Protein AF-A0A976LBG7-F1 (afdb_monomer_lite)

Radius of g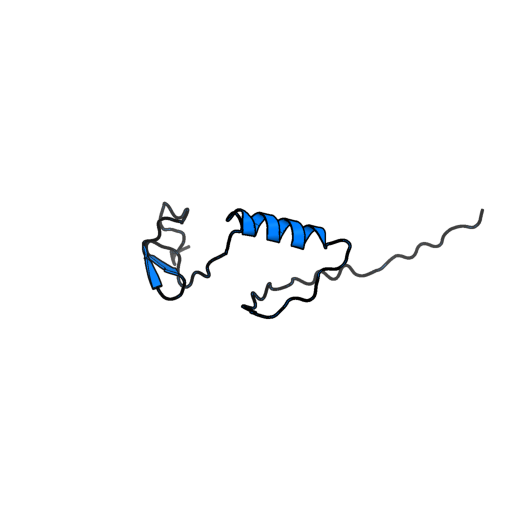yration: 22.58 Å; chains: 1; bounding box: 42×24×73 Å

Sequence (89 aa):
MPCCPDQLSSACDDTSREIRVSTASGSRSPLPLALAWIEEELNDLSTRDLLRKPKLRTGRQGRSVVLDGRTLVNFGSNDYLGYAGDVRL

Foldseek 3Di:
DDDDDDDDDDDPPPPPDPPPPDPDPDPDDQDPPVCNVVVVVLVVCVVVVNNDDDWDWDDFDAQWTQTPNDIDGDPPDPCPVRCSGDPVD

pLDDT: mean 78.95, std 20.73,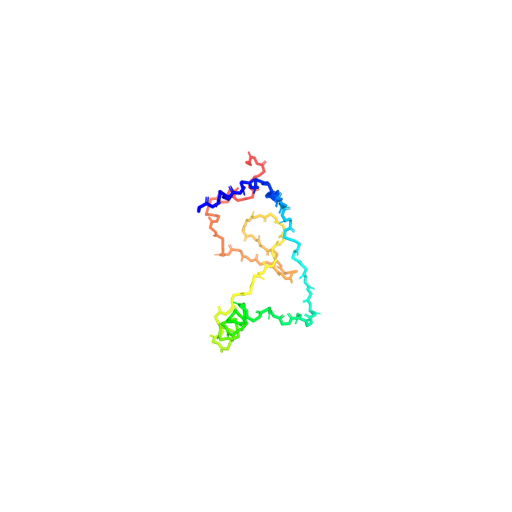 range [36.34, 98.0]

Secondary structure (DSSP, 8-state):
-PPPPP-------------------S-PPPPPGGGHHHHHHHHHHHHTT----PPPEES-SSSEEEETTEEEE--S---TTS-SS-TT-

Structure (mmCIF, N/CA/C/O backbone):
data_AF-A0A976LBG7-F1
#
_entry.id   AF-A0A976LBG7-F1
#
loop_
_atom_site.group_PDB
_atom_site.id
_atom_site.type_symbol
_atom_site.label_atom_id
_atom_site.label_alt_id
_atom_site.label_comp_id
_atom_site.label_asym_id
_atom_site.label_entity_id
_atom_site.label_seq_id
_atom_site.pdbx_PDB_ins_code
_atom_site.Cartn_x
_atom_site.Cartn_y
_atom_site.Cartn_z
_atom_site.occupancy
_atom_site.B_iso_or_equiv
_atom_site.auth_seq_id
_atom_site.auth_comp_id
_atom_site.auth_asym_id
_atom_site.auth_atom_id
_atom_site.pdbx_PDB_model_num
ATOM 1 N N . MET A 1 1 ? 12.491 7.582 58.826 1.00 53.59 1 MET A N 1
ATOM 2 C CA . MET A 1 1 ? 13.147 7.516 57.506 1.00 53.59 1 MET A CA 1
ATOM 3 C C . MET A 1 1 ? 13.912 6.205 57.399 1.00 53.59 1 MET A C 1
ATOM 5 O O . MET A 1 1 ? 15.007 6.136 57.942 1.00 53.59 1 MET A O 1
ATOM 9 N N . PRO A 1 2 ? 13.341 5.157 56.789 1.00 46.56 2 PRO A N 1
ATOM 10 C CA . PRO A 1 2 ? 14.097 3.999 56.331 1.00 46.56 2 PRO A CA 1
ATOM 11 C C . PRO A 1 2 ? 14.379 4.111 54.825 1.00 46.56 2 PRO A C 1
ATOM 13 O O . PRO A 1 2 ? 13.503 4.462 54.039 1.00 46.56 2 PRO A O 1
ATOM 16 N N . CYS A 1 3 ? 15.628 3.843 54.461 1.00 38.19 3 CYS A N 1
ATOM 17 C CA . CYS A 1 3 ? 16.168 3.866 53.108 1.00 38.19 3 CYS A CA 1
ATOM 18 C C . CYS A 1 3 ? 15.502 2.819 52.195 1.00 38.19 3 CYS A C 1
ATOM 20 O O . CYS A 1 3 ? 15.303 1.678 52.610 1.00 38.19 3 CYS A O 1
ATOM 22 N N . CYS A 1 4 ? 15.213 3.188 50.943 1.00 38.34 4 CYS A N 1
ATOM 23 C CA . CYS A 1 4 ? 14.887 2.239 49.874 1.00 38.34 4 CYS A CA 1
ATOM 24 C C . CYS A 1 4 ? 16.141 1.442 49.471 1.00 38.34 4 CYS A C 1
ATOM 26 O O . CYS A 1 4 ? 17.205 2.052 49.348 1.00 38.34 4 CYS A O 1
ATOM 28 N N . PRO A 1 5 ? 16.047 0.128 49.207 1.00 51.38 5 PRO A N 1
ATOM 29 C CA . PRO A 1 5 ? 17.099 -0.585 48.502 1.00 51.38 5 PRO A CA 1
ATOM 30 C C . PRO A 1 5 ? 16.921 -0.448 46.983 1.00 51.38 5 PRO A C 1
ATOM 32 O O . PRO A 1 5 ? 15.847 -0.710 46.439 1.00 51.38 5 PRO A O 1
ATOM 35 N N . ASP A 1 6 ? 18.010 -0.066 46.318 1.00 49.41 6 ASP A N 1
ATOM 36 C CA . ASP A 1 6 ? 18.236 -0.238 44.885 1.00 49.41 6 ASP A CA 1
ATOM 37 C C . ASP A 1 6 ? 18.082 -1.711 44.502 1.00 49.41 6 ASP A C 1
ATOM 39 O O . ASP A 1 6 ? 18.768 -2.568 45.062 1.00 49.41 6 ASP A O 1
ATOM 43 N N . GLN A 1 7 ? 17.244 -2.013 43.512 1.00 46.56 7 GLN A N 1
ATOM 44 C CA . GLN A 1 7 ? 17.333 -3.260 42.752 1.00 46.56 7 GLN A CA 1
ATOM 45 C C . GLN A 1 7 ? 17.325 -2.927 41.260 1.00 46.56 7 GLN A C 1
ATOM 47 O O . GLN A 1 7 ? 16.301 -2.652 40.638 1.00 46.56 7 GLN A O 1
ATOM 52 N N . LEU A 1 8 ? 18.546 -2.922 40.733 1.00 44.94 8 LEU A N 1
ATOM 53 C CA . LEU A 1 8 ? 18.904 -3.007 39.328 1.00 44.94 8 LEU A CA 1
ATOM 54 C C . LEU A 1 8 ? 18.439 -4.360 38.749 1.00 44.94 8 LEU A C 1
ATOM 56 O O . LEU A 1 8 ? 18.442 -5.362 39.460 1.00 44.94 8 LEU A O 1
ATOM 60 N N . SER A 1 9 ? 18.215 -4.389 37.431 1.00 47.41 9 SER A N 1
ATOM 61 C CA . SER A 1 9 ? 18.153 -5.578 36.557 1.00 47.41 9 SER A CA 1
ATOM 62 C C . SER A 1 9 ? 16.778 -6.224 36.329 1.00 47.41 9 SER A C 1
ATOM 64 O O . SER A 1 9 ? 16.388 -7.184 36.986 1.00 47.41 9 SER A O 1
ATOM 66 N N . SER A 1 10 ? 16.105 -5.779 35.266 1.00 41.47 10 SER A N 1
ATOM 67 C CA . SER A 1 10 ? 15.308 -6.672 34.422 1.00 41.47 10 SER A CA 1
ATOM 68 C C . SER A 1 10 ? 15.793 -6.482 32.993 1.00 41.47 10 SER A C 1
ATOM 70 O O . SER A 1 10 ? 15.715 -5.380 32.456 1.00 41.47 10 SER A O 1
ATOM 72 N N . ALA A 1 11 ? 16.351 -7.550 32.433 1.00 40.53 11 ALA A N 1
ATOM 73 C CA . ALA A 1 11 ? 16.942 -7.617 31.110 1.00 40.53 11 ALA A CA 1
ATOM 74 C C . ALA A 1 11 ? 16.048 -6.968 30.043 1.00 40.53 11 ALA A C 1
ATOM 76 O O . ALA A 1 11 ? 14.882 -7.328 29.873 1.00 40.53 11 ALA A O 1
ATOM 77 N N . CYS A 1 12 ? 16.619 -6.011 29.316 1.00 36.34 12 CYS A N 1
ATOM 78 C CA . CYS A 1 12 ? 16.074 -5.532 28.059 1.00 36.34 12 CYS A CA 1
ATOM 79 C C . CYS A 1 12 ? 16.354 -6.628 27.023 1.00 36.34 12 CYS A C 1
ATOM 81 O O . CYS A 1 12 ? 17.390 -6.600 26.363 1.00 36.34 12 CYS A O 1
ATOM 83 N N . ASP A 1 13 ? 15.486 -7.637 26.942 1.00 45.00 13 ASP A N 1
ATOM 84 C CA . ASP A 1 13 ? 15.525 -8.608 25.851 1.00 45.00 13 ASP A CA 1
ATOM 85 C C . ASP A 1 13 ? 15.182 -7.872 24.550 1.00 45.00 13 ASP A C 1
ATOM 87 O O . ASP A 1 13 ? 14.017 -7.686 24.190 1.00 45.00 13 ASP A O 1
ATOM 91 N N . ASP A 1 14 ? 16.224 -7.434 23.845 1.00 48.25 14 ASP A N 1
ATOM 92 C CA . ASP A 1 14 ? 16.168 -6.998 22.453 1.00 48.25 14 ASP A CA 1
ATOM 93 C C . ASP A 1 14 ? 15.935 -8.228 21.567 1.00 48.25 14 ASP A C 1
ATOM 95 O O . ASP A 1 14 ? 16.806 -8.725 20.854 1.00 48.25 14 ASP A O 1
ATOM 99 N N . THR A 1 15 ? 14.732 -8.796 21.663 1.00 50.09 15 THR A N 1
ATOM 100 C CA . THR A 1 15 ? 14.292 -9.801 20.705 1.00 50.09 15 THR A CA 1
ATOM 101 C C . THR A 1 15 ? 13.940 -9.064 19.426 1.00 50.09 15 THR A C 1
ATOM 103 O O . THR A 1 15 ? 12.812 -8.594 19.250 1.00 50.09 15 THR A O 1
ATOM 106 N N . SER A 1 16 ? 14.915 -8.994 18.522 1.00 47.62 16 SER A N 1
ATOM 107 C CA . SER A 1 16 ? 14.710 -8.761 17.095 1.00 47.62 16 SER A CA 1
ATOM 108 C C . SER A 1 16 ? 13.629 -9.722 16.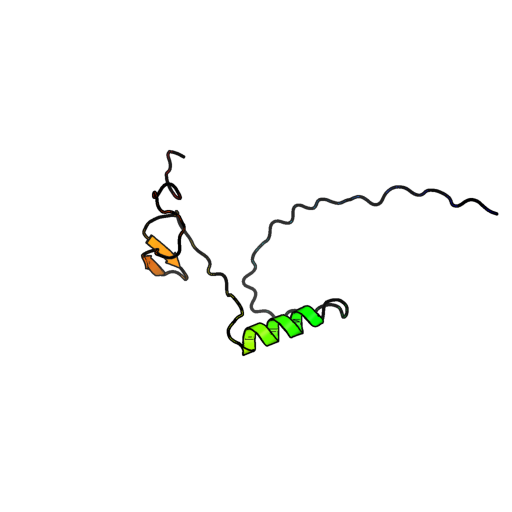584 1.00 47.62 16 SER A C 1
ATOM 110 O O . SER A 1 16 ? 13.893 -10.864 16.212 1.00 47.62 16 SER A O 1
ATOM 112 N N . ARG A 1 17 ? 12.364 -9.292 16.644 1.00 50.16 17 ARG A N 1
ATOM 113 C CA . ARG A 1 17 ? 11.218 -10.059 16.157 1.00 50.16 17 ARG A CA 1
ATOM 114 C C . ARG A 1 17 ? 11.208 -9.976 14.642 1.00 50.16 17 ARG A C 1
ATOM 116 O O . ARG A 1 17 ? 10.764 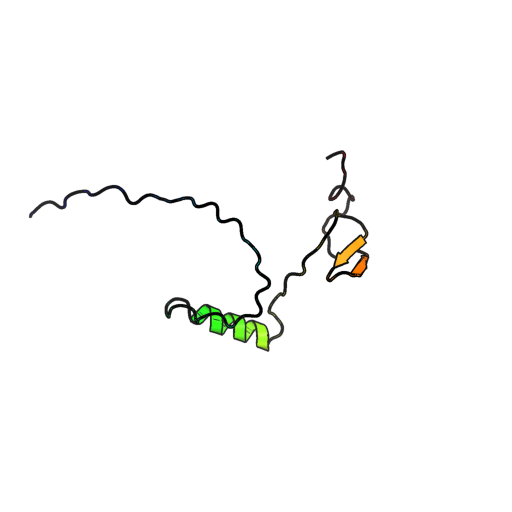-8.981 14.072 1.00 50.16 17 ARG A O 1
ATOM 123 N N . GLU A 1 18 ? 11.632 -11.049 13.989 1.00 41.88 18 GLU A N 1
ATOM 124 C CA . GLU A 1 18 ? 11.267 -11.288 12.598 1.00 41.88 18 GLU A CA 1
ATOM 125 C C . GLU A 1 18 ? 9.734 -11.268 12.487 1.00 41.88 18 GLU A C 1
ATOM 127 O O . GLU A 1 18 ? 9.031 -12.110 13.056 1.00 41.88 18 GLU A O 1
ATOM 132 N N . ILE A 1 19 ? 9.193 -10.270 11.783 1.00 50.16 19 ILE A N 1
ATOM 133 C CA . ILE A 1 19 ? 7.755 -10.155 11.538 1.00 50.16 19 ILE A CA 1
ATOM 134 C C . ILE A 1 19 ? 7.373 -11.239 10.529 1.00 50.16 19 ILE A C 1
ATOM 136 O O . ILE A 1 19 ? 7.376 -11.032 9.316 1.00 50.16 19 ILE A O 1
ATOM 140 N N . ARG A 1 20 ? 7.033 -12.425 11.033 1.00 52.81 20 ARG A N 1
ATOM 141 C CA . ARG A 1 20 ? 6.402 -13.470 10.230 1.00 52.81 20 ARG A CA 1
ATOM 142 C C . ARG A 1 20 ? 4.976 -13.009 9.909 1.00 52.81 20 ARG A C 1
ATOM 144 O O . ARG A 1 20 ? 4.091 -13.066 10.761 1.00 52.81 20 ARG A O 1
ATOM 151 N N . VAL A 1 21 ? 4.749 -12.523 8.687 1.00 50.28 21 VAL A N 1
ATOM 152 C CA . VAL A 1 21 ? 3.402 -12.199 8.190 1.00 50.28 21 VAL A CA 1
ATOM 153 C C . VAL A 1 21 ? 2.661 -13.514 7.943 1.00 50.28 21 VAL A C 1
ATOM 155 O O . VAL A 1 21 ? 2.691 -14.074 6.851 1.00 50.28 21 VAL A O 1
ATOM 158 N N . SER A 1 22 ? 2.026 -14.040 8.990 1.00 50.94 22 SER A N 1
ATOM 159 C CA . SER A 1 22 ? 1.063 -15.132 8.861 1.00 50.94 22 SER A CA 1
ATOM 160 C C . SER A 1 22 ? -0.186 -14.606 8.165 1.00 50.94 22 SER A C 1
ATOM 162 O O . SER A 1 22 ? -0.906 -13.765 8.703 1.00 50.94 22 SER A O 1
ATOM 164 N N . THR A 1 23 ? -0.482 -15.141 6.984 1.00 57.66 23 THR A N 1
ATOM 165 C CA . THR A 1 23 ? -1.798 -15.042 6.348 1.00 57.66 23 THR A CA 1
ATOM 166 C C . THR A 1 23 ? -2.785 -15.921 7.119 1.00 57.66 23 THR A C 1
ATOM 168 O O . THR A 1 23 ? -3.146 -17.007 6.673 1.00 57.66 23 THR A O 1
ATOM 171 N N . ALA A 1 24 ? -3.170 -15.503 8.323 1.00 50.22 24 ALA A N 1
ATOM 172 C CA . ALA A 1 24 ? -4.135 -16.228 9.138 1.00 50.22 24 ALA A CA 1
ATOM 173 C C . ALA A 1 24 ? -5.517 -15.577 9.006 1.00 50.22 24 ALA A C 1
ATOM 175 O O . ALA A 1 24 ? -5.808 -14.560 9.634 1.00 50.22 24 ALA A O 1
ATOM 176 N N . SER A 1 25 ? -6.378 -16.200 8.198 1.00 56.16 25 SER A N 1
ATOM 177 C CA . SER A 1 25 ? -7.823 -16.159 8.419 1.00 56.16 25 SER A CA 1
ATOM 178 C C . SER A 1 25 ? -8.104 -17.014 9.657 1.00 56.16 25 SER A C 1
ATOM 180 O O . SER A 1 25 ? -8.284 -18.224 9.577 1.00 56.16 25 SER A O 1
ATOM 182 N N . GLY A 1 26 ? -8.005 -16.394 10.826 1.00 57.03 26 GLY A N 1
ATOM 183 C CA . GLY A 1 26 ? -8.347 -16.988 12.112 1.00 57.03 26 GLY A CA 1
ATOM 184 C C . GLY A 1 26 ? -8.890 -15.882 13.001 1.00 57.03 26 GLY A C 1
ATOM 185 O O . GLY A 1 26 ? -8.342 -14.779 12.999 1.00 57.03 26 GLY A O 1
ATOM 186 N N . SER A 1 27 ? -9.988 -16.141 13.714 1.00 66.56 27 SER A N 1
ATOM 187 C CA . SER A 1 27 ? -10.552 -15.186 14.669 1.00 66.56 27 SER A CA 1
ATOM 188 C C . SER A 1 27 ? -9.473 -14.811 15.688 1.00 66.56 27 SER A C 1
ATOM 190 O O . SER A 1 27 ? -9.052 -15.656 16.480 1.00 66.56 27 SER A O 1
ATOM 192 N N . ARG A 1 28 ? -8.978 -13.569 15.633 1.00 77.75 28 ARG A N 1
ATOM 193 C CA . ARG A 1 28 ? -8.044 -13.049 16.639 1.00 77.75 28 ARG A CA 1
ATOM 194 C C . ARG A 1 28 ? -8.779 -12.984 17.973 1.00 77.75 28 ARG A C 1
ATOM 196 O O . ARG A 1 28 ? -9.921 -12.536 18.017 1.00 77.75 28 ARG A O 1
ATOM 203 N N . SER A 1 29 ? -8.121 -13.423 19.043 1.00 86.81 29 SER A N 1
ATOM 204 C CA . SER A 1 29 ? -8.584 -13.110 20.394 1.00 86.81 29 SER A CA 1
ATOM 205 C C . SER A 1 29 ? -8.667 -11.589 20.552 1.00 86.81 29 SER A C 1
ATOM 207 O O . SER A 1 29 ? -7.787 -10.901 20.018 1.00 86.81 29 SER A O 1
ATOM 209 N N . PRO A 1 30 ? -9.683 -11.076 21.268 1.00 87.88 30 PRO A N 1
ATOM 210 C CA . PRO A 1 30 ? -9.829 -9.645 21.482 1.00 87.88 30 PRO A CA 1
ATOM 211 C C . PRO A 1 30 ? -8.594 -9.082 22.181 1.00 87.88 30 PRO A C 1
ATOM 213 O O . PRO A 1 30 ? -7.972 -9.745 23.023 1.00 87.88 30 PRO A O 1
ATOM 216 N N . LEU A 1 31 ? -8.226 -7.858 21.814 1.00 93.38 31 LEU A N 1
ATOM 217 C CA . LEU A 1 31 ? -7.138 -7.142 22.457 1.00 93.38 31 LEU A CA 1
ATOM 218 C C . LEU A 1 31 ? -7.458 -6.885 23.945 1.00 93.38 31 LEU A C 1
ATOM 220 O O . LEU A 1 31 ? -8.622 -6.736 24.323 1.00 93.38 31 LEU A O 1
ATOM 224 N N . PRO A 1 32 ? -6.435 -6.811 24.820 1.00 95.50 32 PRO A N 1
ATOM 225 C CA . PRO A 1 32 ? -6.622 -6.386 26.205 1.00 95.50 32 PRO A CA 1
ATOM 226 C C . PRO A 1 32 ? -7.342 -5.036 26.288 1.00 95.50 32 PRO A C 1
ATOM 228 O O . PRO A 1 32 ? -7.159 -4.195 25.413 1.00 95.50 32 PRO A O 1
ATOM 231 N N . LEU A 1 33 ? -8.078 -4.783 27.376 1.00 94.88 33 LEU A N 1
ATOM 232 C CA . LEU A 1 33 ? -8.911 -3.579 27.533 1.00 94.88 33 LEU A CA 1
ATOM 233 C C . LEU A 1 33 ? -8.162 -2.264 27.244 1.00 94.88 33 LEU A C 1
ATOM 235 O O . LEU A 1 33 ? -8.696 -1.385 26.578 1.00 94.88 33 LEU A O 1
ATOM 239 N N . ALA A 1 34 ? -6.903 -2.151 27.677 1.00 97.00 34 ALA A N 1
ATOM 240 C CA . ALA A 1 34 ? -6.063 -0.974 27.426 1.00 97.00 34 ALA A CA 1
ATOM 241 C C . ALA A 1 34 ? -5.796 -0.695 25.927 1.00 97.00 34 ALA A C 1
ATOM 243 O O . ALA A 1 34 ? -5.390 0.406 25.566 1.00 97.00 34 ALA A O 1
ATOM 244 N N . LEU A 1 35 ? -6.009 -1.688 25.061 1.00 97.00 35 LEU A N 1
ATOM 245 C CA . LEU A 1 35 ? -5.819 -1.635 23.612 1.00 97.00 35 LEU A CA 1
ATOM 246 C C . LEU A 1 35 ? -7.134 -1.798 22.830 1.00 97.00 35 LEU A C 1
ATOM 248 O O . LEU A 1 35 ? -7.088 -1.821 21.603 1.00 97.00 35 LEU A O 1
ATOM 252 N N . ALA A 1 36 ? -8.290 -1.900 23.498 1.00 95.00 36 ALA A N 1
ATOM 253 C CA . ALA A 1 36 ? -9.586 -2.105 22.840 1.00 95.00 36 ALA A CA 1
ATOM 254 C C . ALA A 1 36 ? -9.918 -0.994 21.826 1.00 95.00 36 ALA A C 1
ATOM 256 O O . ALA A 1 36 ? -10.450 -1.273 20.754 1.00 95.00 36 ALA A O 1
ATOM 257 N N . TRP A 1 37 ? -9.483 0.239 22.106 1.00 95.94 37 TRP A N 1
ATOM 258 C CA . TRP A 1 37 ? -9.618 1.384 21.199 1.00 95.94 37 TRP A CA 1
ATOM 259 C C . TRP A 1 37 ? -9.012 1.128 19.806 1.00 95.94 37 TRP A C 1
ATOM 261 O O . TRP A 1 37 ? -9.483 1.678 18.818 1.00 95.94 37 TRP A O 1
ATOM 271 N N . ILE A 1 38 ? -7.989 0.268 19.688 1.00 96.69 38 ILE A N 1
ATOM 272 C CA . ILE A 1 38 ? -7.369 -0.065 18.396 1.00 96.69 38 ILE A CA 1
ATOM 273 C C . ILE A 1 38 ? -8.349 -0.845 17.516 1.00 96.69 38 ILE A C 1
ATOM 275 O O . ILE A 1 38 ? -8.393 -0.622 16.308 1.00 96.69 38 ILE A O 1
ATOM 279 N N . GLU A 1 39 ? -9.121 -1.768 18.092 1.00 95.31 39 GLU A N 1
ATOM 280 C CA . GLU A 1 39 ? -10.133 -2.515 17.336 1.00 95.31 39 GLU A CA 1
ATOM 281 C C . GLU A 1 39 ? -11.261 -1.595 16.870 1.00 95.31 39 GLU A C 1
ATOM 283 O O . GLU A 1 39 ? -11.691 -1.697 15.720 1.00 95.31 39 GLU A O 1
ATOM 288 N N . GLU A 1 40 ? -11.683 -0.661 17.725 1.00 95.31 40 GLU A N 1
ATOM 289 C CA . GLU A 1 40 ? -12.697 0.346 17.401 1.00 95.31 40 GLU A CA 1
ATOM 290 C C . GLU A 1 40 ? -12.250 1.235 16.229 1.00 95.31 40 GLU A C 1
ATOM 292 O O . GLU A 1 40 ? -12.967 1.351 15.234 1.00 95.31 40 GLU A O 1
ATOM 297 N N . GLU A 1 41 ? -11.031 1.777 16.288 1.00 97.50 41 GLU A N 1
ATOM 298 C CA . GLU A 1 41 ? -10.458 2.617 15.228 1.00 97.50 41 GLU A CA 1
ATOM 299 C C . GLU A 1 41 ? -10.228 1.843 13.922 1.00 97.50 41 GLU A C 1
ATOM 301 O O . GLU A 1 41 ? -10.511 2.339 12.830 1.00 97.50 41 GLU A O 1
ATOM 306 N N . LEU A 1 42 ? -9.747 0.595 13.992 1.00 96.12 42 LEU A N 1
ATOM 307 C CA . LEU A 1 42 ? -9.595 -0.243 12.798 1.00 96.12 42 LEU A CA 1
ATOM 308 C C . LEU A 1 42 ? -10.947 -0.551 12.144 1.00 96.12 42 LEU A C 1
ATOM 310 O O . LEU A 1 42 ? -11.031 -0.592 10.912 1.00 96.12 42 LEU A O 1
ATOM 314 N N . ASN A 1 43 ? -11.995 -0.756 12.946 1.00 95.38 43 ASN A N 1
ATOM 315 C CA . ASN A 1 43 ? -13.345 -0.959 12.441 1.00 95.38 43 ASN A CA 1
ATOM 316 C C . ASN A 1 43 ? -13.886 0.314 11.776 1.00 95.38 43 ASN A C 1
ATOM 318 O O . ASN A 1 43 ? -14.398 0.232 10.663 1.00 95.38 43 ASN A O 1
ATOM 322 N N . ASP A 1 44 ? -13.705 1.485 12.389 1.00 97.81 44 ASP A N 1
ATOM 323 C CA . ASP A 1 44 ? -14.106 2.766 11.795 1.00 97.81 44 ASP A CA 1
ATOM 324 C C . ASP A 1 44 ? -13.358 3.071 10.480 1.00 97.81 44 ASP A C 1
ATOM 326 O O . ASP A 1 44 ? -13.952 3.467 9.475 1.00 97.81 44 ASP A O 1
ATOM 330 N N . LEU A 1 45 ? -12.052 2.801 10.419 1.00 97.69 45 LEU A N 1
ATOM 331 C CA . LEU A 1 45 ? -11.297 2.902 9.166 1.00 97.69 45 LEU A CA 1
ATOM 332 C C . LEU A 1 45 ? -11.818 1.932 8.100 1.00 97.69 45 LEU A C 1
ATOM 334 O O . LEU A 1 45 ? -11.818 2.262 6.912 1.00 97.69 45 LEU A O 1
ATOM 338 N N . SER A 1 46 ? -12.250 0.735 8.502 1.00 95.81 46 SER A N 1
ATOM 339 C CA . SER A 1 46 ? -12.810 -0.264 7.591 1.00 95.81 46 SER A CA 1
ATOM 340 C C . SER A 1 46 ? -14.178 0.153 7.047 1.00 95.81 46 SER A C 1
ATOM 342 O O . SER A 1 46 ? -14.418 -0.008 5.853 1.00 95.81 46 SER A O 1
ATOM 344 N N . THR A 1 47 ? -15.075 0.695 7.878 1.00 97.31 47 THR A N 1
ATOM 345 C CA . THR A 1 47 ? -16.416 1.134 7.442 1.00 97.31 47 THR A CA 1
ATOM 346 C C . THR A 1 47 ? -16.357 2.337 6.503 1.00 97.31 47 THR A C 1
ATOM 348 O O . THR A 1 47 ? -17.232 2.491 5.653 1.00 97.31 47 THR A O 1
ATOM 351 N N . ARG A 1 48 ? -15.305 3.156 6.611 1.00 98.00 48 ARG A N 1
ATOM 352 C CA . ARG A 1 48 ? -15.043 4.309 5.735 1.00 98.00 48 ARG A CA 1
ATOM 353 C C . ARG A 1 48 ? -14.195 3.988 4.497 1.00 98.00 48 ARG A C 1
ATOM 355 O O . ARG A 1 48 ? -13.850 4.909 3.764 1.00 98.00 48 ARG A O 1
ATOM 362 N N . ASP A 1 49 ? -13.841 2.720 4.272 1.00 96.56 49 ASP A N 1
ATOM 363 C CA . ASP A 1 49 ? -12.952 2.268 3.183 1.00 96.56 49 ASP A CA 1
ATOM 364 C C . ASP A 1 49 ? -11.561 2.947 3.180 1.00 96.56 49 ASP A C 1
ATOM 366 O O . ASP A 1 49 ? -10.920 3.152 2.152 1.00 96.56 49 ASP A O 1
ATOM 370 N N . LEU A 1 50 ? -11.064 3.305 4.367 1.00 97.44 50 LEU A N 1
ATOM 371 C CA . LEU A 1 50 ? -9.743 3.915 4.568 1.00 97.44 50 LEU A CA 1
ATOM 372 C C . LEU A 1 50 ? -8.694 2.915 5.064 1.00 97.44 50 LEU A C 1
ATOM 374 O O . LEU A 1 50 ? -7.499 3.230 5.118 1.00 97.44 50 LEU A O 1
ATOM 378 N N . LEU A 1 51 ? -9.119 1.706 5.432 1.00 96.81 51 LEU A N 1
ATOM 379 C CA . LEU A 1 51 ? -8.220 0.660 5.889 1.00 96.81 51 LEU A CA 1
ATOM 380 C C . LEU A 1 51 ? -7.335 0.163 4.737 1.00 96.81 51 LEU A C 1
ATOM 382 O O . LEU A 1 51 ? -7.774 -0.536 3.822 1.00 96.81 51 LEU A O 1
ATOM 386 N N . ARG A 1 52 ? -6.040 0.477 4.812 1.00 94.88 52 ARG A N 1
ATOM 387 C CA . ARG A 1 52 ? -5.053 0.035 3.820 1.00 94.88 52 ARG A CA 1
ATOM 388 C C . ARG A 1 52 ? -4.779 -1.457 3.963 1.00 94.88 52 ARG A C 1
ATOM 390 O O . ARG A 1 52 ? -4.423 -1.932 5.038 1.00 94.88 52 ARG A O 1
ATOM 397 N N . LYS A 1 53 ? -4.860 -2.180 2.846 1.00 90.81 53 LYS A N 1
ATOM 398 C CA . LYS A 1 53 ? -4.509 -3.603 2.756 1.00 90.81 53 LYS A CA 1
ATOM 399 C C . LYS A 1 53 ? -3.185 -3.746 2.002 1.00 90.81 53 LYS A C 1
ATOM 401 O O . LYS A 1 53 ? -3.166 -3.517 0.790 1.00 90.81 53 LYS A O 1
ATOM 406 N N . PRO A 1 54 ? -2.075 -4.085 2.683 1.00 90.38 54 PRO A N 1
ATOM 407 C CA . PRO A 1 54 ? -0.809 -4.346 2.013 1.00 90.38 54 PRO A CA 1
ATOM 408 C C . PRO A 1 54 ? -0.964 -5.486 1.006 1.00 90.38 54 PRO A C 1
ATOM 410 O O . PRO A 1 54 ? -1.603 -6.495 1.301 1.00 90.38 54 PRO A O 1
ATOM 413 N N . LYS A 1 55 ? -0.355 -5.337 -0.170 1.00 88.62 55 LYS A N 1
ATOM 414 C CA . LYS A 1 55 ? -0.248 -6.420 -1.147 1.00 88.62 55 LYS A CA 1
ATOM 415 C C . LYS A 1 55 ? 1.147 -7.004 -1.110 1.00 88.62 55 LYS A C 1
ATOM 417 O O . LYS A 1 55 ? 2.130 -6.262 -1.098 1.00 88.62 55 LYS A O 1
ATOM 422 N N . LEU A 1 56 ? 1.230 -8.330 -1.119 1.00 87.06 56 LEU A N 1
ATOM 423 C CA . LEU A 1 56 ? 2.511 -8.997 -1.253 1.00 87.06 56 LEU A CA 1
ATOM 424 C C . LEU A 1 56 ? 2.986 -8.855 -2.698 1.00 87.06 56 LEU A C 1
ATOM 426 O O . LEU A 1 56 ? 2.307 -9.264 -3.641 1.00 87.06 56 LEU A O 1
ATOM 430 N N . ARG A 1 57 ? 4.169 -8.272 -2.849 1.00 86.75 57 ARG A N 1
ATOM 431 C CA . ARG A 1 57 ? 4.886 -8.204 -4.114 1.00 86.75 57 ARG A CA 1
ATOM 432 C C . ARG A 1 57 ? 5.950 -9.285 -4.140 1.00 86.75 57 ARG A C 1
ATOM 434 O O . ARG A 1 57 ? 6.725 -9.393 -3.194 1.00 86.75 57 ARG A O 1
ATOM 441 N N . THR A 1 58 ? 6.032 -10.025 -5.238 1.00 85.19 58 THR A N 1
ATOM 442 C CA . THR A 1 58 ? 7.107 -10.996 -5.466 1.00 85.19 58 THR A CA 1
ATOM 443 C C . THR A 1 58 ? 7.976 -10.587 -6.652 1.00 85.19 58 THR A C 1
ATOM 445 O O . THR A 1 58 ? 7.551 -9.845 -7.541 1.00 85.19 58 THR A O 1
ATOM 448 N N . GLY A 1 59 ? 9.220 -11.068 -6.648 1.00 83.62 59 GLY A N 1
ATOM 449 C CA . GLY A 1 59 ? 10.203 -10.767 -7.682 1.00 83.62 59 GLY A CA 1
ATOM 450 C C . GLY A 1 59 ? 10.947 -9.445 -7.481 1.00 83.62 59 GLY A C 1
ATOM 451 O O . GLY A 1 59 ? 10.802 -8.746 -6.476 1.00 83.62 59 GLY A O 1
ATOM 452 N N . ARG A 1 60 ? 11.798 -9.141 -8.459 1.00 86.25 60 ARG A N 1
ATOM 453 C CA . ARG A 1 60 ? 12.686 -7.976 -8.475 1.00 86.25 60 ARG A CA 1
ATOM 454 C C . ARG A 1 60 ? 11.905 -6.697 -8.775 1.00 86.25 60 ARG A C 1
ATOM 456 O O . ARG A 1 60 ? 10.957 -6.722 -9.556 1.00 86.25 60 ARG A O 1
ATOM 463 N N . GLN A 1 61 ? 12.323 -5.578 -8.185 1.00 90.06 61 GLN A N 1
ATOM 464 C CA . GLN A 1 61 ? 11.750 -4.272 -8.504 1.00 90.06 61 GLN A CA 1
ATOM 465 C C . GLN A 1 61 ? 12.043 -3.892 -9.964 1.00 90.06 61 GLN A C 1
ATOM 467 O O . GLN A 1 61 ? 13.128 -4.161 -10.481 1.00 90.06 61 GLN A O 1
ATOM 472 N N . GLY A 1 62 ? 11.069 -3.266 -10.622 1.00 90.69 62 GLY A N 1
ATOM 473 C CA . GLY A 1 62 ? 11.230 -2.744 -11.973 1.00 90.69 62 GLY A CA 1
ATOM 474 C C . GLY A 1 62 ? 9.900 -2.391 -12.631 1.00 90.69 62 GLY A C 1
ATOM 475 O O . GLY A 1 62 ? 8.880 -2.220 -11.961 1.00 90.69 62 GLY A O 1
ATOM 476 N N . ARG A 1 63 ? 9.913 -2.318 -13.969 1.00 91.88 63 ARG A N 1
ATOM 477 C CA . ARG A 1 63 ? 8.764 -1.912 -14.807 1.00 91.88 63 ARG A CA 1
ATOM 478 C C . ARG A 1 63 ? 7.533 -2.807 -14.670 1.00 91.88 63 ARG A C 1
ATOM 480 O O . ARG A 1 63 ? 6.424 -2.375 -14.973 1.00 91.88 63 ARG A O 1
ATOM 487 N N . SER A 1 64 ? 7.726 -4.057 -14.270 1.00 93.50 64 SER A N 1
ATOM 488 C CA . SER A 1 64 ? 6.656 -5.032 -14.092 1.00 93.50 64 SER A CA 1
ATOM 489 C C . SER A 1 64 ? 6.680 -5.561 -12.670 1.00 93.50 64 SER A C 1
ATOM 491 O O . SER A 1 64 ? 7.738 -5.649 -12.052 1.00 93.50 64 SER A O 1
ATOM 493 N N . VAL A 1 65 ? 5.506 -5.914 -12.163 1.00 93.25 65 VAL A N 1
ATOM 494 C CA . VAL A 1 65 ? 5.322 -6.396 -10.801 1.00 93.25 65 VAL A CA 1
ATOM 495 C C . VAL A 1 65 ? 4.378 -7.588 -10.780 1.00 93.25 65 VAL A C 1
ATOM 497 O O . VAL A 1 65 ? 3.384 -7.595 -11.503 1.00 93.25 65 VAL A O 1
ATOM 500 N N . VAL A 1 66 ? 4.670 -8.586 -9.946 1.00 92.50 66 VAL A N 1
ATOM 501 C CA . VAL A 1 66 ? 3.732 -9.674 -9.656 1.00 92.50 66 VAL A CA 1
ATOM 502 C C . VAL A 1 66 ? 2.990 -9.340 -8.363 1.00 92.50 66 VAL A C 1
ATOM 504 O O . VAL A 1 66 ? 3.599 -9.288 -7.293 1.00 92.50 66 VAL A O 1
ATOM 507 N N . LEU A 1 67 ? 1.685 -9.085 -8.472 1.00 90.81 67 LEU A N 1
ATOM 508 C CA . LEU A 1 67 ? 0.775 -8.853 -7.345 1.00 90.81 67 LEU A CA 1
ATOM 509 C C . LEU A 1 67 ? -0.338 -9.893 -7.390 1.00 90.81 67 LEU A C 1
ATOM 511 O O . LEU A 1 67 ? -0.952 -10.083 -8.439 1.00 90.81 67 LEU A O 1
ATOM 515 N N . ASP A 1 68 ? -0.594 -10.560 -6.266 1.00 88.12 68 ASP A N 1
ATOM 516 C CA . ASP A 1 68 ? -1.632 -11.595 -6.151 1.00 88.12 68 ASP A CA 1
ATOM 517 C C . ASP A 1 68 ? -1.540 -12.655 -7.277 1.00 88.12 68 ASP A C 1
ATOM 519 O O . ASP A 1 68 ? -2.540 -13.063 -7.865 1.00 88.12 68 ASP A O 1
ATOM 523 N N . GLY A 1 69 ? -0.312 -13.049 -7.646 1.00 88.69 69 GLY A N 1
ATOM 524 C CA . GLY A 1 69 ? -0.035 -14.032 -8.705 1.00 88.69 69 GLY A CA 1
ATOM 525 C C . GLY A 1 69 ? -0.179 -13.520 -10.145 1.00 88.69 69 GLY A C 1
ATOM 526 O O . GLY A 1 69 ? -0.022 -14.296 -11.084 1.00 88.69 69 GLY A O 1
ATOM 527 N N . ARG A 1 70 ? -0.456 -12.227 -10.348 1.00 91.44 70 ARG A N 1
ATOM 528 C CA . ARG A 1 70 ? -0.648 -11.620 -11.673 1.00 91.44 70 ARG A CA 1
ATOM 529 C C . ARG A 1 70 ? 0.484 -10.662 -12.013 1.00 91.44 70 ARG A C 1
ATOM 531 O O . ARG A 1 70 ? 0.811 -9.786 -11.216 1.00 91.44 70 ARG A O 1
ATOM 538 N N . THR A 1 71 ? 1.024 -10.778 -13.224 1.00 93.50 71 THR A N 1
ATOM 539 C CA . THR A 1 71 ? 2.009 -9.830 -13.760 1.00 93.50 71 THR A CA 1
ATOM 540 C C . THR A 1 71 ? 1.313 -8.570 -14.272 1.00 93.50 71 THR A C 1
ATOM 542 O O . THR A 1 71 ? 0.443 -8.646 -15.138 1.00 93.50 71 THR A O 1
ATOM 545 N N . LEU A 1 72 ? 1.704 -7.412 -13.744 1.00 93.88 72 LEU A N 1
ATOM 546 C CA . LEU A 1 72 ? 1.145 -6.092 -14.042 1.00 93.88 72 LEU A CA 1
ATOM 547 C C . LEU A 1 72 ? 2.265 -5.095 -14.377 1.00 93.88 72 LEU A C 1
ATOM 549 O O . LEU A 1 72 ? 3.428 -5.318 -14.037 1.00 93.88 72 LEU A O 1
ATOM 553 N N . VAL A 1 73 ? 1.922 -3.974 -15.017 1.00 95.00 73 VAL A N 1
ATOM 554 C CA . VAL A 1 73 ? 2.844 -2.836 -15.195 1.00 95.00 73 VAL A CA 1
ATOM 555 C C . VAL A 1 73 ? 2.902 -2.023 -13.900 1.00 95.00 73 VAL A C 1
ATOM 557 O O . VAL A 1 73 ? 1.873 -1.754 -13.281 1.00 95.00 73 VAL A O 1
ATOM 560 N N . ASN A 1 74 ? 4.105 -1.645 -13.475 1.00 93.62 74 ASN A N 1
ATOM 561 C CA . ASN A 1 74 ? 4.351 -1.012 -12.186 1.00 93.62 74 ASN A CA 1
ATOM 562 C C . ASN A 1 74 ? 4.436 0.517 -12.303 1.00 93.62 74 ASN A C 1
ATOM 564 O O . ASN A 1 74 ? 5.492 1.066 -12.601 1.00 93.62 74 ASN A O 1
ATOM 568 N N . PHE A 1 75 ? 3.325 1.198 -12.020 1.00 93.69 75 PHE A N 1
ATOM 569 C CA . PHE A 1 75 ? 3.270 2.662 -11.887 1.00 93.69 75 PHE A CA 1
ATOM 570 C C . PHE A 1 75 ? 3.258 3.137 -10.425 1.00 93.69 75 PHE A C 1
ATOM 572 O O . PHE A 1 75 ? 3.222 4.333 -10.164 1.00 93.69 75 PHE A O 1
ATOM 579 N N . GLY A 1 76 ? 3.269 2.210 -9.462 1.00 91.81 76 GLY A N 1
ATOM 580 C CA . GLY A 1 76 ? 3.160 2.508 -8.030 1.00 91.81 76 GLY A CA 1
ATOM 581 C C . GLY A 1 76 ? 4.501 2.572 -7.301 1.00 91.81 76 GLY A C 1
ATOM 582 O O . GLY A 1 76 ? 4.532 2.494 -6.075 1.00 91.81 76 GLY A O 1
ATOM 583 N N . SER A 1 77 ? 5.616 2.628 -8.029 1.00 91.94 77 SER A N 1
ATOM 584 C CA . SER A 1 77 ? 6.955 2.654 -7.443 1.00 91.94 77 SER A CA 1
ATOM 585 C C . SER A 1 77 ? 7.607 4.021 -7.556 1.00 91.94 77 SER A C 1
ATOM 587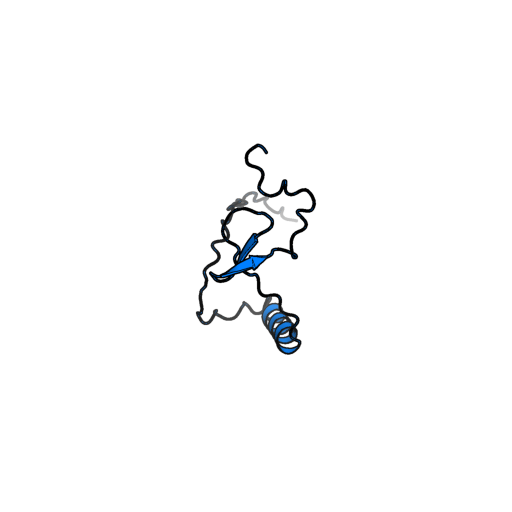 O O . SER A 1 77 ? 7.482 4.678 -8.582 1.00 91.94 77 SER A O 1
ATOM 589 N N . ASN A 1 78 ? 8.441 4.351 -6.573 1.00 94.56 78 ASN A N 1
ATOM 590 C CA . ASN A 1 78 ? 9.355 5.493 -6.635 1.00 94.56 78 ASN A CA 1
ATOM 591 C C . ASN A 1 78 ? 10.668 5.166 -7.383 1.00 94.56 78 ASN A C 1
ATOM 593 O O . ASN A 1 78 ? 11.658 5.874 -7.225 1.00 94.56 78 ASN A O 1
ATOM 597 N N . ASP A 1 79 ? 10.723 4.067 -8.146 1.00 92.62 79 ASP A N 1
ATOM 598 C CA . ASP A 1 79 ? 11.927 3.626 -8.864 1.00 92.62 79 ASP A CA 1
ATOM 599 C C . ASP A 1 79 ? 12.056 4.329 -10.222 1.00 92.62 79 ASP A C 1
ATOM 601 O O . ASP A 1 79 ? 11.954 3.722 -11.286 1.00 92.62 79 ASP A O 1
ATOM 605 N N . TYR A 1 80 ? 12.239 5.646 -10.177 1.00 92.25 80 TYR A N 1
ATOM 606 C CA . TYR A 1 80 ? 12.240 6.493 -11.371 1.00 92.25 80 TYR A CA 1
ATOM 607 C C . TYR A 1 80 ? 13.408 6.207 -12.322 1.00 92.25 80 TYR A C 1
ATOM 609 O O . TYR A 1 80 ? 13.264 6.348 -13.533 1.00 92.25 80 TYR A O 1
ATOM 617 N N . LEU A 1 81 ? 14.561 5.809 -11.779 1.00 93.38 81 LEU A N 1
ATOM 618 C CA . LEU A 1 81 ? 15.776 5.537 -12.555 1.00 93.38 81 LEU A CA 1
ATOM 619 C C . LEU A 1 81 ? 15.946 4.050 -12.900 1.00 93.38 81 LEU A C 1
ATOM 621 O O . LEU A 1 81 ? 16.836 3.700 -13.671 1.00 93.38 81 LEU A O 1
ATOM 625 N N . GLY A 1 82 ? 15.105 3.171 -12.350 1.00 90.75 82 GLY A N 1
ATOM 626 C CA . GLY A 1 82 ? 15.200 1.728 -12.569 1.00 90.75 82 GLY A CA 1
ATOM 627 C C . GLY A 1 82 ? 16.360 1.055 -11.829 1.00 90.75 82 GLY A C 1
ATOM 628 O O . GLY A 1 82 ? 16.751 -0.054 -12.191 1.00 90.75 82 GLY A O 1
ATOM 629 N N . TYR A 1 83 ? 16.927 1.710 -10.815 1.00 93.12 83 TYR A N 1
ATOM 630 C CA . TYR A 1 83 ? 18.030 1.172 -10.012 1.00 93.12 83 TYR A CA 1
ATOM 631 C C . TYR A 1 83 ? 17.539 0.291 -8.865 1.00 93.12 83 TYR A C 1
ATOM 633 O O . TYR A 1 83 ? 18.298 -0.538 -8.379 1.00 93.12 83 TYR A O 1
ATOM 641 N N . ALA A 1 84 ? 16.248 0.393 -8.526 1.00 91.94 84 ALA A N 1
ATOM 642 C CA . ALA A 1 84 ? 15.497 -0.459 -7.605 1.00 91.94 84 ALA A CA 1
ATOM 643 C C . ALA A 1 84 ? 15.871 -1.946 -7.650 1.00 91.94 84 ALA A C 1
ATOM 645 O O . ALA A 1 84 ? 15.941 -2.643 -6.637 1.00 91.94 84 ALA A O 1
ATOM 646 N N . GLY A 1 85 ? 16.010 -2.442 -8.876 1.00 88.38 85 GLY A N 1
ATOM 647 C CA . GLY A 1 85 ? 16.366 -3.819 -9.136 1.00 88.38 85 GLY A CA 1
ATOM 648 C C . GLY A 1 85 ? 17.841 -4.036 -9.437 1.00 88.38 85 GLY A C 1
ATOM 649 O O . GLY A 1 85 ? 18.258 -5.175 -9.299 1.00 88.38 85 GLY A O 1
ATOM 650 N N . ASP A 1 86 ? 18.608 -3.056 -9.925 1.00 89.69 86 ASP A N 1
ATOM 651 C CA . ASP A 1 86 ? 19.877 -3.276 -10.651 1.00 89.69 86 ASP A CA 1
ATOM 652 C C . ASP A 1 86 ? 20.834 -4.253 -9.933 1.00 89.69 86 ASP A C 1
ATOM 654 O O . ASP A 1 86 ? 21.095 -4.086 -8.761 1.00 89.69 86 ASP A O 1
ATOM 658 N N . VAL A 1 87 ? 21.340 -5.291 -10.618 1.00 87.94 87 VAL A N 1
ATOM 659 C CA . VAL A 1 87 ? 22.203 -6.333 -10.007 1.00 87.94 87 VAL A CA 1
ATOM 660 C C . VAL A 1 87 ? 23.630 -5.841 -9.780 1.00 87.94 87 VAL A C 1
ATOM 662 O O . VAL A 1 87 ? 24.443 -6.533 -9.176 1.00 87.94 87 VAL A O 1
ATOM 665 N N . ARG A 1 88 ? 23.959 -4.685 -10.356 1.00 90.00 88 ARG A N 1
ATOM 666 C CA . ARG A 1 88 ? 25.258 -4.029 -10.214 1.00 90.00 88 ARG A CA 1
ATOM 667 C C . ARG A 1 88 ? 25.334 -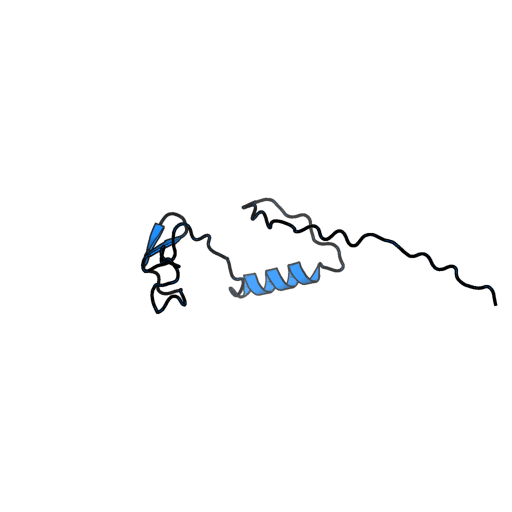3.173 -8.947 1.00 90.00 88 ARG A C 1
ATOM 669 O O . ARG A 1 88 ? 26.412 -2.658 -8.661 1.00 90.00 88 ARG A O 1
ATOM 676 N N . LEU A 1 89 ? 24.203 -2.982 -8.265 1.00 79.94 89 LEU A N 1
ATOM 677 C CA . LEU A 1 89 ? 24.025 -2.208 -7.038 1.00 79.94 89 LEU A CA 1
ATOM 678 C C . LEU A 1 89 ? 23.506 -3.133 -5.932 1.00 79.94 89 LEU A C 1
ATOM 680 O O . LEU A 1 89 ? 23.833 -2.848 -4.762 1.00 79.94 89 LEU A O 1
#